Protein AF-A0A2V5P035-F1 (afdb_monomer_lite)

Structure (mmCIF, N/CA/C/O backbone):
data_AF-A0A2V5P035-F1
#
_entry.id   AF-A0A2V5P035-F1
#
loop_
_atom_site.group_PDB
_atom_site.id
_atom_site.type_symbol
_atom_site.label_atom_id
_atom_site.label_alt_id
_atom_site.label_comp_id
_atom_site.label_asym_id
_atom_site.label_entity_id
_atom_site.label_seq_id
_atom_site.pdbx_PDB_ins_code
_atom_site.Cartn_x
_atom_site.Cartn_y
_atom_site.Cartn_z
_atom_site.occupancy
_atom_site.B_iso_or_equiv
_atom_site.auth_seq_id
_atom_site.auth_comp_id
_atom_site.auth_asym_id
_atom_site.auth_atom_id
_atom_site.pdbx_PDB_model_num
ATOM 1 N N . PRO A 1 1 ? 9.104 -12.994 -20.505 1.00 61.66 1 PRO A N 1
ATOM 2 C CA . PRO A 1 1 ? 8.632 -12.646 -19.140 1.00 61.66 1 PRO A CA 1
ATOM 3 C C . PRO A 1 1 ? 9.615 -11.684 -18.453 1.00 61.66 1 PRO A C 1
ATOM 5 O O . PRO A 1 1 ? 10.814 -11.952 -18.477 1.00 61.66 1 PRO A O 1
ATOM 8 N N . ARG A 1 2 ? 9.134 -10.564 -17.889 1.00 63.03 2 ARG A N 1
ATOM 9 C CA . ARG A 1 2 ? 9.958 -9.666 -17.056 1.00 63.03 2 ARG A CA 1
ATOM 10 C C . ARG A 1 2 ? 10.476 -10.473 -15.862 1.00 63.03 2 ARG A C 1
ATOM 12 O O . ARG A 1 2 ? 9.688 -11.135 -15.1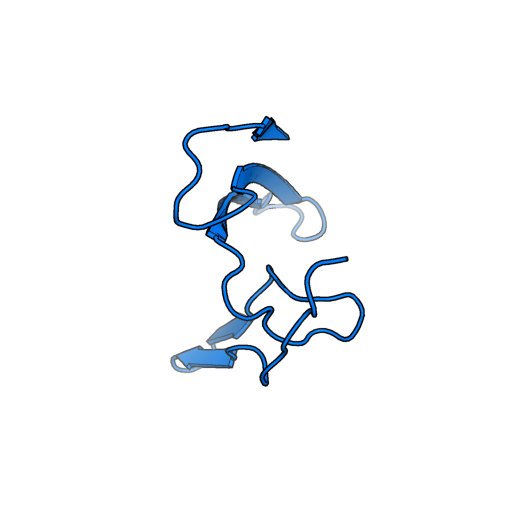91 1.00 63.03 2 ARG A O 1
ATOM 19 N N . LYS A 1 3 ? 11.789 -10.471 -15.623 1.00 66.00 3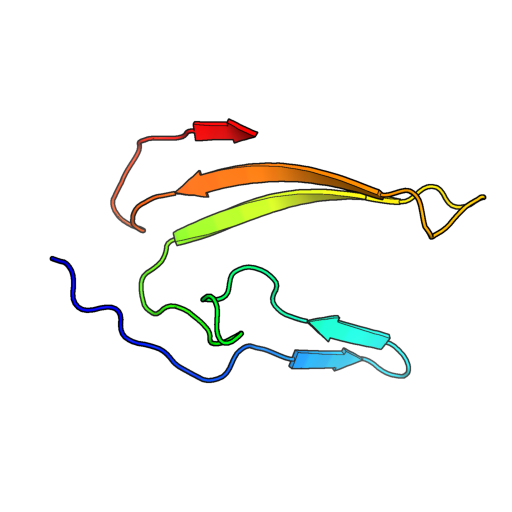 LYS A N 1
ATOM 20 C CA . LYS A 1 3 ? 12.364 -11.090 -14.423 1.00 66.00 3 LYS A CA 1
ATOM 21 C C . LYS A 1 3 ? 11.931 -10.243 -13.228 1.00 66.00 3 LYS A C 1
ATOM 23 O O . LYS A 1 3 ? 12.278 -9.069 -13.163 1.00 66.00 3 LYS A O 1
ATOM 28 N N . ILE A 1 4 ? 11.125 -10.820 -12.342 1.00 75.44 4 ILE A N 1
ATOM 29 C CA . ILE A 1 4 ? 10.685 -10.154 -11.116 1.00 75.44 4 ILE A CA 1
ATOM 30 C C . ILE A 1 4 ? 11.852 -10.219 -10.134 1.00 75.44 4 ILE A C 1
ATOM 32 O O . ILE A 1 4 ? 12.275 -11.303 -9.736 1.00 75.44 4 ILE A O 1
ATOM 36 N N . GLU A 1 5 ? 12.411 -9.060 -9.806 1.00 87.94 5 GLU A N 1
ATOM 37 C CA . GLU A 1 5 ? 13.413 -8.924 -8.754 1.00 87.94 5 GLU A CA 1
ATOM 38 C C . GLU A 1 5 ? 12.733 -8.439 -7.480 1.00 87.94 5 GLU A C 1
ATOM 40 O O . GLU A 1 5 ? 11.810 -7.626 -7.530 1.00 87.94 5 GLU A O 1
ATOM 45 N N . THR A 1 6 ? 13.171 -8.959 -6.338 1.00 92.06 6 THR A N 1
ATOM 46 C CA . THR A 1 6 ? 12.505 -8.726 -5.057 1.00 92.06 6 THR A CA 1
ATOM 47 C C . THR A 1 6 ? 13.491 -8.291 -3.986 1.00 92.06 6 THR A C 1
ATOM 49 O O . THR A 1 6 ? 14.641 -8.730 -3.977 1.00 92.06 6 THR A O 1
ATOM 52 N N . SER A 1 7 ? 13.022 -7.491 -3.033 1.00 92.81 7 SER A N 1
ATOM 53 C CA . SER A 1 7 ? 13.751 -7.139 -1.809 1.00 92.81 7 SER A CA 1
ATOM 54 C C . SER A 1 7 ? 12.849 -7.315 -0.581 1.00 92.81 7 SER A C 1
ATOM 56 O O . SER A 1 7 ? 11.635 -7.451 -0.734 1.00 92.81 7 SER A O 1
ATOM 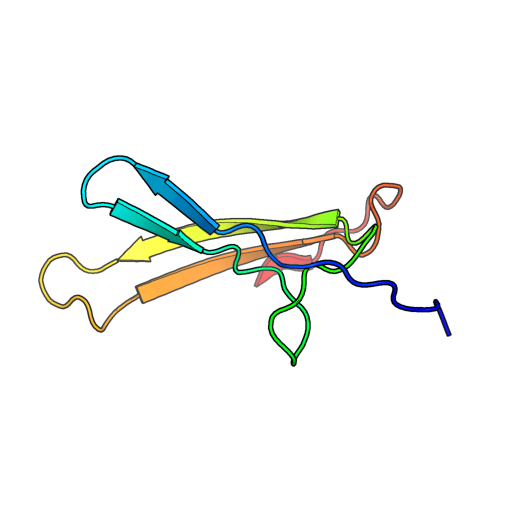58 N N . PRO A 1 8 ? 13.376 -7.269 0.655 1.00 94.31 8 PRO A N 1
ATOM 59 C CA . PRO A 1 8 ? 12.521 -7.197 1.838 1.00 94.31 8 PRO A CA 1
ATOM 60 C C . PRO A 1 8 ? 11.535 -6.021 1.740 1.00 94.31 8 PRO A C 1
ATOM 62 O O . PRO A 1 8 ? 11.897 -4.951 1.243 1.00 94.31 8 PRO A O 1
ATOM 65 N N . ARG A 1 9 ? 10.291 -6.213 2.199 1.00 92.88 9 ARG A N 1
ATOM 66 C CA . ARG A 1 9 ? 9.291 -5.134 2.254 1.00 92.88 9 ARG A CA 1
ATOM 67 C C . ARG A 1 9 ? 9.663 -4.078 3.294 1.00 92.88 9 ARG A C 1
ATOM 69 O O . ARG A 1 9 ? 10.292 -4.393 4.306 1.00 92.88 9 ARG A O 1
ATOM 76 N N . MET A 1 10 ? 9.173 -2.856 3.115 1.00 90.75 10 MET A N 1
ATOM 77 C CA . MET A 1 10 ? 9.283 -1.829 4.148 1.00 90.75 10 MET A CA 1
ATOM 78 C C . MET A 1 10 ? 8.328 -2.109 5.323 1.00 90.75 10 MET A C 1
ATOM 80 O O . MET A 1 10 ? 7.135 -2.369 5.144 1.00 90.75 10 MET A O 1
ATOM 84 N N . VAL A 1 11 ? 8.878 -2.044 6.538 1.00 92.75 11 VAL A N 1
ATOM 85 C CA . VAL A 1 11 ? 8.131 -2.019 7.802 1.00 92.75 11 VAL A CA 1
ATOM 86 C C . VAL A 1 11 ? 8.589 -0.791 8.579 1.00 92.75 11 VAL A C 1
ATOM 88 O O . VAL A 1 11 ? 9.709 -0.762 9.092 1.00 92.75 11 VAL A O 1
ATOM 91 N N . SER A 1 12 ? 7.732 0.225 8.650 1.00 93.19 12 SER A N 1
ATOM 92 C CA . SER A 1 12 ? 8.010 1.468 9.372 1.00 93.19 12 SER A CA 1
ATOM 93 C C . SER A 1 12 ? 7.443 1.392 10.786 1.00 93.19 12 SER A C 1
ATOM 95 O O . SER A 1 12 ? 6.329 0.910 10.988 1.00 93.19 12 SER A O 1
ATOM 97 N N . ARG A 1 13 ? 8.210 1.849 11.777 1.00 95.56 13 ARG A N 1
ATOM 98 C CA . ARG A 1 13 ? 7.806 1.866 13.189 1.00 95.56 13 ARG A CA 1
ATOM 99 C C . ARG A 1 13 ? 7.838 3.301 13.703 1.00 95.56 13 ARG A C 1
ATOM 101 O O . ARG A 1 13 ? 8.883 3.944 13.635 1.00 95.56 13 ARG A O 1
ATOM 108 N N . LEU A 1 14 ? 6.715 3.775 14.237 1.00 94.75 14 LEU A N 1
ATOM 109 C CA . LEU A 1 14 ? 6.573 5.095 14.849 1.00 94.75 14 LEU A CA 1
ATOM 110 C C . LEU A 1 14 ? 5.873 4.954 16.206 1.00 94.75 14 LEU A C 1
ATOM 112 O O . LEU A 1 14 ? 4.651 4.843 16.280 1.00 94.75 14 LEU A O 1
ATOM 116 N N . GLY A 1 15 ? 6.649 4.953 17.292 1.00 94.31 15 GLY A N 1
ATOM 117 C CA . GLY A 1 15 ? 6.116 4.725 18.637 1.00 94.31 15 GLY A CA 1
ATOM 118 C C . GLY A 1 15 ? 5.424 3.362 18.743 1.00 94.31 15 GLY A C 1
ATOM 119 O O . GLY A 1 15 ? 6.036 2.334 18.462 1.00 94.31 15 GLY A O 1
ATOM 120 N N . SER A 1 16 ? 4.147 3.361 19.129 1.00 93.38 16 SER A N 1
ATOM 121 C CA . SER A 1 16 ? 3.297 2.162 19.176 1.00 93.38 16 SER A CA 1
ATOM 122 C C . SER A 1 16 ? 2.738 1.738 17.813 1.00 93.38 16 SER A C 1
ATOM 124 O O . SER A 1 16 ? 2.157 0.659 17.707 1.00 93.38 16 SER A O 1
ATOM 126 N N . PHE A 1 17 ? 2.886 2.563 16.775 1.00 88.44 17 PHE A N 1
ATOM 127 C CA . PHE A 1 17 ? 2.343 2.291 15.450 1.00 88.44 17 PHE A CA 1
ATOM 128 C C . PHE A 1 17 ? 3.359 1.555 14.574 1.00 88.44 17 PHE A C 1
ATOM 130 O O . PHE A 1 17 ? 4.538 1.918 14.512 1.00 88.44 17 PHE A O 1
ATOM 137 N N . VAL A 1 18 ? 2.886 0.532 13.860 1.00 91.75 18 VAL A N 1
ATOM 138 C CA . VAL A 1 18 ? 3.663 -0.206 12.859 1.00 91.75 18 VAL A CA 1
ATOM 139 C C . VAL A 1 18 ? 2.922 -0.154 11.530 1.00 91.75 18 VAL A C 1
ATOM 141 O O . VAL A 1 18 ? 1.784 -0.609 11.436 1.00 91.75 18 VAL A O 1
ATOM 144 N N . SER A 1 19 ? 3.581 0.380 10.507 1.00 88.38 19 SER A N 1
ATOM 145 C CA . SER A 1 19 ? 3.067 0.432 9.140 1.00 88.38 19 SER A CA 1
ATOM 146 C C . SER A 1 19 ? 3.757 -0.626 8.287 1.00 88.38 19 SER A C 1
ATOM 148 O O . SER A 1 19 ? 4.982 -0.763 8.318 1.00 88.38 19 SER A O 1
ATOM 150 N N . TYR A 1 20 ? 2.970 -1.348 7.494 1.00 88.38 20 TYR A N 1
ATOM 151 C CA . TYR A 1 20 ? 3.450 -2.389 6.590 1.00 88.38 20 TYR A CA 1
ATOM 152 C C . TYR A 1 20 ? 3.236 -1.961 5.143 1.00 88.38 20 TYR A C 1
ATOM 154 O O . TYR A 1 20 ? 2.157 -1.491 4.785 1.00 88.38 20 TYR A O 1
ATOM 162 N N . GLN A 1 21 ? 4.242 -2.169 4.296 1.00 86.00 21 GLN A N 1
ATOM 163 C CA . GLN A 1 21 ? 4.054 -2.088 2.853 1.00 86.00 21 GLN A CA 1
ATOM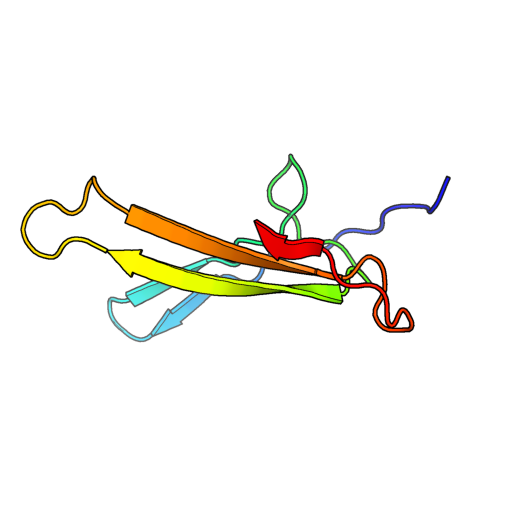 164 C C . GLN A 1 21 ? 3.076 -3.177 2.390 1.00 86.00 21 GLN A C 1
ATOM 166 O O . GLN A 1 21 ? 3.242 -4.352 2.726 1.00 86.00 21 GLN A O 1
ATOM 171 N N . VAL A 1 22 ? 2.075 -2.763 1.612 1.00 82.12 22 VAL A N 1
ATOM 172 C CA . VAL A 1 22 ? 1.009 -3.635 1.091 1.00 82.12 22 VAL A CA 1
ATOM 173 C C . VAL A 1 22 ? 1.203 -4.019 -0.372 1.00 82.12 22 VAL A C 1
ATOM 175 O O . VAL A 1 22 ? 0.734 -5.070 -0.785 1.00 82.12 22 VAL A O 1
ATOM 178 N N . ASN A 1 23 ? 1.918 -3.205 -1.151 1.00 81.69 23 ASN A N 1
ATOM 179 C CA . ASN A 1 23 ? 2.259 -3.540 -2.527 1.00 81.69 23 ASN A CA 1
ATOM 180 C C . ASN A 1 23 ? 3.492 -4.449 -2.544 1.00 81.69 23 ASN A C 1
ATOM 182 O O . ASN A 1 23 ? 4.630 -3.973 -2.525 1.00 81.69 23 ASN A O 1
ATOM 186 N N . VAL A 1 24 ? 3.243 -5.751 -2.455 1.00 86.50 24 VAL A N 1
ATOM 187 C CA . VAL A 1 24 ? 4.242 -6.811 -2.305 1.00 86.50 24 VAL A CA 1
ATOM 188 C C . VAL A 1 24 ? 3.859 -8.019 -3.160 1.00 86.50 24 VAL A C 1
ATOM 190 O O . VAL A 1 24 ? 2.703 -8.162 -3.554 1.00 86.50 24 VAL A O 1
ATOM 193 N N . ASP A 1 25 ? 4.821 -8.896 -3.447 1.00 86.75 25 ASP A N 1
ATOM 194 C CA . ASP A 1 25 ? 4.557 -10.164 -4.130 1.00 86.75 25 ASP A CA 1
ATOM 195 C C . ASP A 1 25 ? 3.763 -11.149 -3.244 1.00 86.75 25 ASP A C 1
ATOM 197 O O . ASP A 1 25 ? 3.485 -10.897 -2.069 1.00 86.75 25 ASP A O 1
ATOM 201 N N . ALA A 1 26 ? 3.437 -12.324 -3.791 1.00 87.06 26 ALA A N 1
ATOM 202 C CA . ALA A 1 26 ? 2.728 -13.379 -3.059 1.00 87.06 26 ALA A CA 1
ATOM 203 C C . ALA A 1 26 ? 3.483 -13.901 -1.817 1.00 87.06 26 ALA A C 1
ATOM 205 O O . ALA A 1 26 ? 2.875 -14.505 -0.936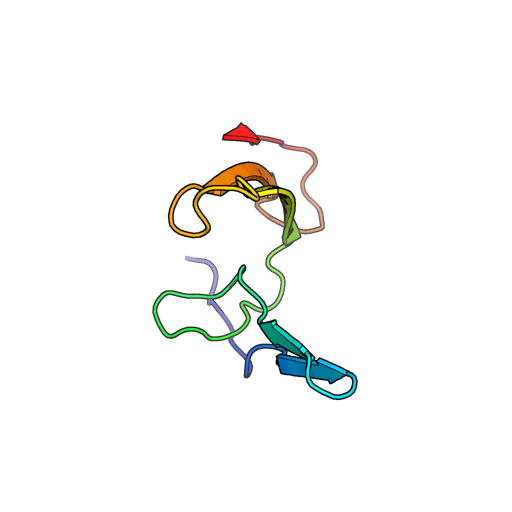 1.00 87.06 26 ALA A O 1
ATOM 206 N N . SER A 1 27 ? 4.795 -13.667 -1.735 1.00 91.06 27 SER A N 1
ATOM 207 C CA . SER A 1 27 ? 5.637 -14.015 -0.583 1.00 91.06 27 SER A CA 1
ATOM 208 C C . SER A 1 27 ? 5.774 -12.856 0.416 1.00 91.06 27 SER A C 1
ATOM 210 O O . SER A 1 27 ? 6.411 -13.003 1.460 1.00 91.06 27 SER A O 1
ATOM 212 N N . GLY A 1 28 ? 5.178 -11.697 0.130 1.00 89.94 28 GLY A N 1
ATOM 213 C CA . GLY A 1 28 ? 5.260 -10.501 0.958 1.00 89.94 28 GLY A CA 1
ATOM 214 C C . GLY A 1 28 ? 6.555 -9.698 0.795 1.00 89.94 28 GLY A C 1
ATOM 215 O O . GLY A 1 28 ? 6.887 -8.931 1.705 1.00 89.94 28 GLY A O 1
ATOM 216 N N . ASN A 1 29 ? 7.283 -9.870 -0.311 1.00 92.88 29 ASN A N 1
ATOM 217 C CA . ASN A 1 29 ? 8.484 -9.105 -0.649 1.00 92.88 29 ASN A CA 1
ATOM 218 C C . ASN A 1 29 ? 8.148 -7.869 -1.487 1.00 92.88 29 ASN A C 1
ATOM 220 O O . ASN A 1 29 ? 7.206 -7.867 -2.277 1.00 92.88 29 ASN A O 1
ATOM 224 N N . ASN A 1 30 ? 8.960 -6.823 -1.359 1.00 90.38 30 ASN A N 1
ATOM 225 C CA . ASN A 1 30 ? 8.900 -5.682 -2.264 1.00 90.38 30 ASN A CA 1
ATOM 226 C C . ASN A 1 30 ? 9.259 -6.117 -3.694 1.00 90.38 30 ASN A C 1
ATOM 228 O O . ASN A 1 30 ? 10.220 -6.864 -3.883 1.00 90.38 30 ASN A O 1
ATOM 232 N N . ILE A 1 31 ? 8.519 -5.608 -4.679 1.00 88.62 31 ILE A N 1
ATOM 233 C CA . ILE A 1 31 ? 8.719 -5.884 -6.104 1.00 88.62 31 ILE A CA 1
ATOM 234 C C . ILE A 1 31 ? 9.528 -4.733 -6.709 1.00 88.62 31 ILE A C 1
ATOM 236 O O . ILE A 1 31 ? 9.075 -3.591 -6.745 1.00 88.62 31 ILE A O 1
ATOM 240 N N . ILE A 1 32 ? 10.745 -5.007 -7.177 1.00 85.50 32 ILE A N 1
ATOM 241 C CA . ILE A 1 32 ? 11.641 -3.964 -7.686 1.00 85.50 32 ILE A CA 1
ATOM 242 C C . ILE A 1 32 ? 11.174 -3.483 -9.067 1.00 85.50 32 ILE A C 1
ATOM 244 O O . ILE A 1 32 ? 11.018 -4.260 -10.013 1.00 85.50 32 ILE A O 1
ATOM 248 N N . GLY A 1 33 ? 10.999 -2.165 -9.186 1.00 78.38 33 GLY A N 1
ATOM 249 C CA . GLY A 1 33 ? 10.589 -1.492 -10.419 1.00 78.38 33 GLY A CA 1
ATOM 250 C C . GLY A 1 33 ? 9.099 -1.616 -10.742 1.00 78.38 33 GLY A C 1
ATOM 251 O O . GLY A 1 33 ? 8.696 -1.206 -11.829 1.00 78.38 33 GLY A O 1
ATOM 252 N N . ASP A 1 34 ? 8.302 -2.187 -9.840 1.00 77.69 34 ASP A N 1
ATOM 253 C CA . ASP A 1 34 ? 6.851 -2.031 -9.867 1.00 77.69 34 ASP A CA 1
ATOM 254 C C . ASP A 1 34 ? 6.502 -0.587 -9.484 1.00 77.69 34 ASP A C 1
ATOM 256 O O . ASP A 1 34 ? 7.113 -0.018 -8.574 1.00 77.69 34 ASP A O 1
ATOM 260 N N . ALA A 1 35 ? 5.559 0.029 -10.194 1.00 73.38 35 ALA A N 1
ATOM 261 C CA . ALA A 1 35 ? 5.200 1.428 -9.957 1.00 73.38 35 ALA A CA 1
ATOM 262 C C . ALA A 1 35 ? 4.262 1.629 -8.759 1.00 73.38 35 ALA A C 1
ATOM 264 O O . ALA A 1 35 ? 3.846 2.758 -8.487 1.00 73.38 35 ALA A O 1
ATOM 265 N N . ALA A 1 36 ? 4.008 0.559 -8.002 1.00 72.38 36 ALA A N 1
ATOM 266 C CA . ALA A 1 36 ? 3.108 0.523 -6.870 1.00 72.38 36 ALA A CA 1
ATOM 267 C C . ALA A 1 36 ? 1.687 0.956 -7.233 1.00 72.38 36 ALA A C 1
ATOM 269 O O . ALA A 1 36 ? 1.343 1.138 -8.396 1.00 72.38 36 ALA A O 1
ATOM 270 N N . ASN A 1 37 ? 0.845 1.085 -6.209 1.00 74.12 37 ASN A N 1
ATOM 271 C CA . ASN A 1 37 ? -0.537 1.503 -6.354 1.00 74.12 37 ASN A CA 1
ATOM 272 C C . ASN A 1 37 ? -0.786 2.773 -5.532 1.00 74.12 37 ASN A C 1
ATOM 274 O O . ASN A 1 37 ? -0.410 2.839 -4.360 1.00 74.12 37 ASN A O 1
ATOM 278 N N . GLU A 1 38 ? -1.472 3.766 -6.105 1.00 71.81 38 GLU A N 1
ATOM 279 C CA . GLU A 1 38 ? -1.983 4.924 -5.352 1.00 71.81 38 GLU A CA 1
ATOM 280 C C . GLU A 1 38 ? -3.305 4.527 -4.683 1.00 71.81 38 GLU A C 1
ATOM 282 O O . GLU A 1 38 ? -4.376 4.655 -5.283 1.00 71.81 38 GLU A O 1
ATOM 287 N N . CYS A 1 39 ? -3.237 3.977 -3.466 1.00 74.81 39 CYS A N 1
ATOM 288 C CA . CYS A 1 39 ? -4.432 3.541 -2.744 1.00 74.81 39 CYS A CA 1
ATOM 289 C C . CYS A 1 39 ? -5.036 4.637 -1.851 1.00 74.81 39 CYS A C 1
ATOM 291 O O . CYS A 1 39 ? -4.325 5.448 -1.260 1.00 74.81 39 CYS A O 1
ATOM 293 N N . SER A 1 40 ? -6.362 4.624 -1.722 1.00 79.88 40 SER A N 1
ATOM 294 C CA . SER A 1 40 ? -7.121 5.311 -0.675 1.00 79.88 40 SER A CA 1
ATOM 295 C C . SER A 1 40 ? -7.770 4.257 0.217 1.00 79.88 40 SER A C 1
ATOM 297 O O . SER A 1 40 ? -8.401 3.332 -0.293 1.00 79.88 40 SER A O 1
ATOM 299 N N . ILE A 1 41 ? -7.630 4.393 1.536 1.00 85.75 41 ILE A N 1
ATOM 300 C CA . ILE A 1 41 ? -8.213 3.477 2.523 1.00 85.75 41 ILE A CA 1
ATOM 301 C C . ILE A 1 41 ? -9.262 4.196 3.373 1.00 85.75 41 ILE A C 1
ATOM 303 O O . ILE A 1 41 ? -9.053 5.327 3.812 1.00 85.75 41 ILE A O 1
ATOM 307 N N . SER A 1 42 ? -10.381 3.522 3.624 1.00 88.94 42 SER A N 1
ATOM 308 C CA . SER A 1 42 ? -11.394 3.922 4.597 1.00 88.94 42 SER A CA 1
ATOM 309 C C . SER A 1 42 ? -11.639 2.769 5.567 1.00 88.94 42 SER A C 1
ATOM 311 O O . SER A 1 42 ? -11.759 1.617 5.149 1.00 88.94 42 SER A O 1
ATOM 313 N N . VAL A 1 43 ? -11.684 3.076 6.862 1.00 91.25 43 VAL A N 1
ATOM 314 C CA . VAL A 1 43 ? -11.931 2.118 7.947 1.00 91.25 43 VAL A CA 1
ATOM 315 C C . VAL A 1 43 ? -13.176 2.578 8.691 1.00 91.25 43 VAL A C 1
ATOM 317 O O . VAL A 1 43 ? -13.265 3.755 9.046 1.00 91.25 43 VAL A O 1
ATOM 320 N N . ASP A 1 44 ? -14.122 1.674 8.938 1.00 94.12 44 ASP A N 1
ATOM 321 C CA . ASP A 1 44 ? -15.267 1.969 9.798 1.00 94.12 44 ASP A CA 1
ATOM 322 C C . ASP A 1 44 ? -14.790 2.080 11.260 1.00 94.12 44 ASP A C 1
ATOM 324 O O . ASP A 1 44 ? -14.334 1.087 11.837 1.00 94.12 44 ASP A O 1
ATOM 328 N N . PRO A 1 45 ? -14.890 3.261 11.901 1.00 91.25 45 PRO A N 1
ATOM 329 C CA . PRO A 1 45 ? -14.422 3.437 13.272 1.00 91.25 45 PRO A CA 1
ATOM 330 C C . PRO A 1 45 ? -15.279 2.685 14.305 1.00 91.25 45 PRO A C 1
ATOM 332 O O . PRO A 1 45 ? -14.843 2.513 15.442 1.00 91.25 45 PRO A O 1
ATOM 335 N N . THR A 1 46 ? -16.488 2.246 13.937 1.00 95.12 46 THR A N 1
ATOM 336 C CA . THR A 1 46 ? -17.408 1.489 14.803 1.00 95.12 46 THR A CA 1
ATOM 337 C C . THR A 1 46 ? -17.264 -0.024 14.645 1.00 95.12 46 THR A C 1
ATOM 339 O O . THR A 1 46 ? -17.670 -0.778 15.531 1.00 95.12 46 THR A O 1
ATOM 342 N N . ASN A 1 47 ? -16.632 -0.474 13.557 1.00 94.44 47 ASN A N 1
ATOM 343 C CA . ASN A 1 47 ? -16.302 -1.868 13.312 1.00 94.44 47 ASN A CA 1
ATOM 344 C C . ASN A 1 47 ? -15.003 -1.986 12.497 1.00 94.44 47 ASN A C 1
ATOM 346 O O . ASN A 1 47 ? -15.022 -2.022 11.270 1.00 94.44 47 ASN A O 1
ATOM 350 N N . LEU A 1 48 ? -13.873 -2.148 13.189 1.00 88.56 48 LEU A N 1
ATOM 351 C CA . LEU A 1 48 ? -12.539 -2.216 12.572 1.00 88.56 48 LEU A CA 1
ATOM 352 C C . LEU A 1 48 ? -12.325 -3.429 11.645 1.00 88.56 48 LEU A C 1
ATOM 354 O O . LEU A 1 48 ? -11.304 -3.499 10.963 1.00 88.56 48 LEU A O 1
ATOM 358 N N . SER A 1 49 ? -13.261 -4.384 11.610 1.00 91.69 49 SER A N 1
ATOM 359 C CA . SER A 1 49 ? -13.247 -5.469 10.619 1.00 91.69 49 SER A CA 1
ATOM 360 C C . SER A 1 49 ? -13.774 -5.039 9.241 1.00 91.69 49 SER A C 1
ATOM 362 O O . SER A 1 49 ? -13.552 -5.748 8.260 1.00 91.69 49 SER A O 1
ATOM 364 N N . THR A 1 50 ? -14.415 -3.870 9.143 1.00 90.69 50 THR A N 1
ATOM 365 C CA . THR A 1 50 ? -14.939 -3.308 7.895 1.00 90.69 50 THR A CA 1
ATOM 366 C C . THR A 1 50 ? -13.980 -2.253 7.349 1.00 90.69 50 THR A C 1
ATOM 368 O O . THR A 1 50 ? -13.785 -1.188 7.939 1.00 90.69 50 THR A O 1
ATOM 371 N N . MET A 1 51 ? -13.391 -2.539 6.189 1.00 89.75 51 MET A N 1
ATOM 372 C CA . MET A 1 51 ? -12.463 -1.645 5.496 1.00 89.75 51 MET A CA 1
ATOM 373 C C . MET A 1 51 ? -12.742 -1.646 3.993 1.00 89.75 51 MET A C 1
ATOM 375 O O . MET A 1 51 ? -13.091 -2.680 3.424 1.00 89.75 51 MET A O 1
ATOM 379 N N . ALA A 1 52 ? -12.548 -0.496 3.352 1.00 87.75 52 ALA A N 1
ATOM 380 C CA . ALA A 1 52 ? -12.581 -0.346 1.902 1.00 87.75 52 ALA A CA 1
ATOM 381 C C . ALA A 1 52 ? -11.244 0.220 1.416 1.00 87.75 52 ALA A C 1
ATOM 383 O O . ALA A 1 52 ? -10.711 1.163 2.005 1.00 87.75 52 ALA A O 1
ATOM 384 N N . ILE A 1 53 ? -10.710 -0.351 0.339 1.00 82.50 53 ILE A N 1
ATOM 385 C CA . ILE A 1 53 ? -9.477 0.102 -0.306 1.00 82.50 53 ILE A CA 1
ATOM 386 C C . ILE A 1 53 ? -9.793 0.306 -1.782 1.00 82.50 53 ILE A C 1
ATOM 388 O O . ILE A 1 53 ? -10.153 -0.651 -2.459 1.00 82.50 53 ILE A O 1
ATOM 392 N N . GLY A 1 54 ? -9.658 1.540 -2.260 1.00 82.31 54 GLY A N 1
ATOM 393 C CA . GLY A 1 54 ? -9.641 1.850 -3.690 1.00 82.31 54 GLY A CA 1
ATOM 394 C C . GLY A 1 54 ? -8.205 2.085 -4.142 1.00 82.31 54 GLY A C 1
ATOM 395 O O . GLY A 1 54 ? -7.401 2.601 -3.362 1.00 82.31 54 GLY A O 1
ATOM 396 N N . TRP A 1 55 ? -7.852 1.714 -5.367 1.00 75.12 55 TRP A N 1
ATOM 397 C CA . TRP A 1 55 ? -6.474 1.807 -5.847 1.00 75.12 55 TRP A CA 1
ATOM 398 C C . TRP A 1 55 ? -6.374 2.086 -7.347 1.00 75.12 55 TRP A C 1
ATOM 400 O O . TRP A 1 55 ? -7.312 1.877 -8.115 1.00 75.12 55 TRP A O 1
ATOM 410 N N . ARG A 1 56 ? -5.206 2.589 -7.764 1.00 72.38 56 ARG A N 1
ATOM 411 C CA . ARG A 1 56 ? -4.812 2.728 -9.173 1.00 72.38 56 ARG A CA 1
ATOM 412 C C . ARG A 1 56 ? -3.590 1.859 -9.431 1.00 72.38 56 ARG A C 1
ATOM 414 O O . ARG A 1 56 ? -2.619 2.003 -8.696 1.00 72.38 56 ARG A O 1
ATOM 421 N N . GLN A 1 57 ? -3.650 1.002 -10.446 1.00 67.81 57 GLN A N 1
ATOM 422 C CA . GLN A 1 57 ? -2.527 0.188 -10.902 1.00 67.81 57 GLN A CA 1
ATOM 423 C C . GLN A 1 57 ? -1.633 0.978 -11.851 1.00 67.81 57 GLN A C 1
ATOM 425 O O . GLN A 1 57 ? -2.136 1.631 -12.775 1.00 67.81 57 GLN A O 1
ATOM 430 N N . PHE A 1 58 ? -0.323 0.840 -11.665 1.00 68.62 58 PHE A N 1
ATOM 431 C CA . PHE A 1 58 ? 0.691 1.301 -12.603 1.00 68.62 58 PHE A CA 1
ATOM 432 C C . PHE A 1 58 ? 1.595 0.114 -12.978 1.00 68.62 58 PHE A C 1
ATOM 434 O O . PHE A 1 58 ? 2.285 -0.435 -12.127 1.00 68.62 58 PHE A O 1
ATOM 441 N N . ASP A 1 59 ? 1.591 -0.301 -14.249 1.00 63.38 59 ASP A N 1
ATOM 442 C CA . ASP A 1 59 ? 2.337 -1.499 -14.688 1.00 63.38 59 ASP A CA 1
ATOM 443 C C . ASP A 1 59 ? 3.863 -1.311 -14.666 1.00 63.38 59 ASP A C 1
ATOM 445 O O . ASP A 1 59 ? 4.629 -2.268 -14.541 1.00 63.38 59 ASP A O 1
ATOM 449 N N . ASP A 1 60 ? 4.316 -0.071 -14.849 1.00 65.75 60 ASP A N 1
ATOM 450 C CA . ASP A 1 60 ? 5.724 0.310 -14.851 1.00 65.75 60 ASP A CA 1
ATOM 451 C C . ASP A 1 60 ? 5.862 1.813 -14.581 1.00 65.75 60 ASP A C 1
ATOM 453 O O . ASP A 1 60 ? 4.991 2.594 -14.970 1.00 65.75 60 ASP A O 1
ATOM 457 N N . VAL A 1 61 ? 6.973 2.234 -13.965 1.00 62.88 61 VAL A N 1
ATOM 458 C CA . VAL A 1 61 ? 7.227 3.649 -13.619 1.00 62.88 61 VAL A CA 1
ATOM 459 C C . VAL A 1 61 ? 7.309 4.560 -14.848 1.00 62.88 61 VAL A C 1
ATOM 461 O O . VAL A 1 61 ? 7.198 5.777 -14.723 1.00 62.88 61 VAL A O 1
ATOM 464 N N . THR A 1 62 ? 7.499 3.979 -16.036 1.00 69.25 62 THR A N 1
ATOM 465 C CA . THR A 1 62 ? 7.542 4.684 -17.324 1.00 69.25 62 THR A CA 1
ATOM 466 C C . THR A 1 62 ? 6.221 4.638 -18.106 1.00 69.25 62 THR A C 1
ATOM 468 O O . THR A 1 62 ? 6.118 5.264 -19.162 1.00 69.25 62 THR A O 1
ATOM 471 N N . SER A 1 63 ? 5.199 3.925 -17.614 1.00 66.75 63 SER A N 1
ATOM 472 C CA . SER A 1 63 ? 3.905 3.766 -18.291 1.00 66.75 63 SER A CA 1
ATOM 473 C C . SER A 1 63 ? 2.887 4.837 -17.875 1.00 66.75 63 SER A C 1
ATOM 475 O O . SER A 1 63 ? 2.748 5.165 -16.701 1.00 66.75 63 SER A O 1
ATOM 477 N N . ASN A 1 64 ? 2.112 5.344 -18.843 1.00 62.62 64 ASN A N 1
ATOM 478 C CA . ASN A 1 64 ? 1.005 6.287 -18.612 1.00 62.62 64 ASN A CA 1
ATOM 479 C C . ASN A 1 64 ? -0.375 5.607 -18.491 1.00 62.62 64 ASN A C 1
ATOM 481 O O . ASN A 1 64 ? -1.383 6.295 -18.305 1.00 62.62 64 ASN A O 1
ATOM 485 N N . PHE A 1 65 ? -0.455 4.281 -18.642 1.00 65.25 65 PHE A N 1
ATOM 486 C CA . PHE A 1 65 ? -1.717 3.540 -18.562 1.00 65.25 65 PHE A CA 1
ATOM 487 C C . PHE A 1 65 ? -2.198 3.436 -17.106 1.00 65.25 65 PHE A C 1
ATOM 489 O O . PHE A 1 65 ? -1.392 3.225 -16.204 1.00 65.25 65 PHE A O 1
ATOM 496 N N . ARG A 1 66 ? -3.506 3.618 -16.866 1.00 62.47 66 ARG A N 1
ATOM 497 C CA . ARG A 1 66 ? -4.104 3.583 -15.520 1.00 62.47 66 ARG A CA 1
ATOM 498 C C . ARG A 1 66 ? -5.354 2.708 -15.512 1.00 62.47 66 ARG A C 1
ATOM 500 O O . ARG A 1 66 ? -6.337 3.048 -16.170 1.00 62.47 66 ARG A O 1
ATOM 507 N N . GLN A 1 67 ? -5.342 1.648 -14.710 1.00 60.69 67 GLN A N 1
ATOM 508 C CA . GLN A 1 67 ? -6.542 0.903 -14.311 1.00 60.69 67 GLN A 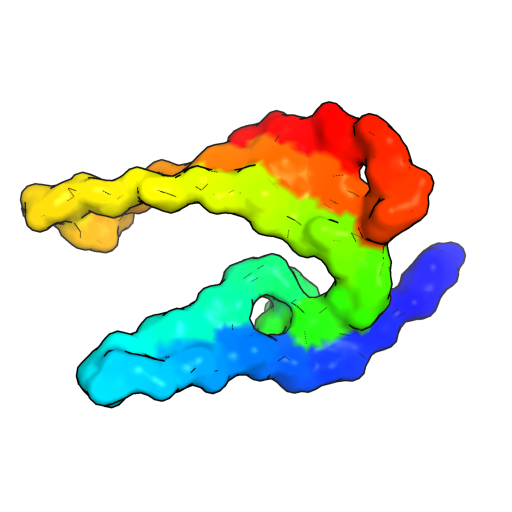CA 1
ATOM 509 C C . GLN A 1 67 ? -6.841 1.182 -12.836 1.00 60.69 67 GLN A C 1
ATOM 511 O O . GLN A 1 67 ? -5.926 1.450 -12.061 1.00 60.69 67 GLN A O 1
ATOM 516 N N . ALA A 1 68 ? -8.118 1.205 -12.458 1.00 59.91 68 ALA A N 1
ATOM 517 C CA . ALA A 1 68 ? -8.552 1.462 -11.087 1.00 59.91 68 ALA A CA 1
ATOM 518 C C . ALA A 1 68 ? -9.527 0.375 -10.626 1.00 59.91 68 ALA A C 1
ATOM 520 O O . ALA A 1 68 ? -10.244 -0.188 -11.459 1.00 59.91 68 ALA A O 1
ATOM 521 N N . GLY A 1 69 ? -9.547 0.110 -9.319 1.00 55.81 69 GLY A N 1
ATOM 522 C CA . GLY A 1 69 ? -10.397 -0.884 -8.662 1.00 55.81 69 GLY A CA 1
ATOM 523 C C . GLY A 1 69 ? -10.655 -0.556 -7.202 1.00 55.81 69 GLY A C 1
ATOM 524 O O . GLY A 1 69 ? -9.921 0.292 -6.642 1.00 55.81 69 GLY A O 1
#

Foldseek 3Di:
DPPWDWAAWDWDDDPPDIDTDPQAPPVRTHTPQFPGKPKDKDADPVDRVDIDIKIWGDRGPPDPDIDID

Radius of gyration: 14.47 Å; chains: 1; bounding box: 31×20×38 Å

Sequence (69 aa):
PRKIETSPRMVSRLGSFVSYQVNVDASGNNIIGDAANECSISVDPTNLSTMAIGWRQFDDVTSNFRQAG

pLDDT: mean 81.47, std 11.55, range [55.81, 95.56]

Secondary structure (DSSP, 8-state):
-----EEPPPEEEETTEEEE--S--TTS-EETT---B--EEEE-TT-TT-EEEE-EE-S-TT----EE-